Protein AF-A0AAV8XCU7-F1 (afdb_monomer_lite)

Structure (mmCIF, N/CA/C/O backbone):
data_AF-A0AAV8XCU7-F1
#
_entry.id   AF-A0AAV8XCU7-F1
#
loop_
_atom_site.group_PDB
_atom_site.id
_atom_site.type_symbol
_atom_site.label_atom_id
_atom_site.label_alt_id
_atom_site.label_comp_id
_atom_site.label_asym_id
_atom_site.label_entity_id
_atom_site.label_seq_id
_atom_site.pdbx_PDB_ins_code
_atom_site.Cartn_x
_atom_site.Cartn_y
_atom_site.Cartn_z
_atom_site.occupancy
_atom_site.B_iso_or_equiv
_atom_site.auth_seq_id
_atom_site.auth_comp_id
_atom_site.auth_asym_id
_atom_site.auth_atom_id
_atom_si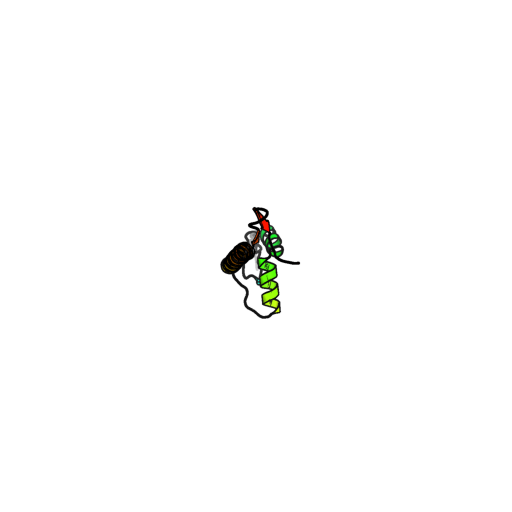te.pdbx_PDB_model_num
ATOM 1 N N . MET A 1 1 ? 38.390 -17.031 -65.361 1.00 46.47 1 MET A N 1
ATOM 2 C CA . MET A 1 1 ? 38.079 -15.589 -65.354 1.00 46.47 1 MET A CA 1
ATOM 3 C C . MET A 1 1 ? 36.687 -15.456 -64.790 1.00 46.47 1 MET A C 1
ATOM 5 O O . MET A 1 1 ? 35.771 -16.111 -65.266 1.00 46.47 1 MET A O 1
ATOM 9 N N . GLU A 1 2 ? 36.632 -14.780 -63.660 1.00 41.19 2 GLU A N 1
ATOM 10 C CA . GLU A 1 2 ? 35.602 -14.850 -62.637 1.00 41.19 2 GLU A CA 1
ATOM 11 C C . GLU A 1 2 ? 34.342 -14.021 -62.953 1.00 41.19 2 GLU A C 1
ATOM 13 O O . GLU A 1 2 ? 34.407 -13.006 -63.639 1.00 41.19 2 GLU A O 1
ATOM 18 N N . ASN A 1 3 ? 33.237 -14.440 -62.324 1.00 39.31 3 ASN A N 1
ATOM 19 C CA . ASN A 1 3 ? 32.125 -13.624 -61.817 1.00 39.31 3 ASN A CA 1
ATOM 20 C C . ASN A 1 3 ? 31.086 -13.048 -62.797 1.00 39.31 3 ASN A C 1
ATOM 22 O O . ASN A 1 3 ? 31.237 -11.961 -63.344 1.00 39.31 3 ASN A O 1
ATOM 26 N N . THR A 1 4 ? 29.907 -13.681 -62.830 1.00 49.09 4 THR A N 1
ATOM 27 C CA . THR A 1 4 ? 28.624 -12.988 -63.053 1.00 49.09 4 THR A CA 1
ATOM 28 C C . THR A 1 4 ? 27.799 -13.065 -61.769 1.00 49.09 4 THR A C 1
ATOM 30 O O . THR A 1 4 ? 27.187 -14.075 -61.432 1.00 49.09 4 THR A O 1
ATOM 33 N N . HIS A 1 5 ? 27.871 -11.978 -61.006 1.00 52.56 5 HIS A N 1
ATOM 34 C CA . HIS A 1 5 ? 27.217 -11.775 -59.722 1.00 52.56 5 HIS A CA 1
ATOM 35 C C . HIS A 1 5 ? 25.730 -11.471 -59.966 1.00 52.56 5 HIS A C 1
ATOM 37 O O . HIS A 1 5 ? 25.366 -10.350 -60.314 1.00 52.56 5 HIS A O 1
ATOM 43 N N . TYR A 1 6 ? 24.854 -12.463 -59.790 1.00 46.34 6 TYR A N 1
ATOM 44 C CA . TYR A 1 6 ? 23.410 -12.227 -59.705 1.00 46.34 6 TYR A CA 1
ATOM 45 C C . TYR A 1 6 ? 23.119 -11.455 -58.410 1.00 46.34 6 TYR A C 1
ATOM 47 O O . TYR A 1 6 ? 23.142 -12.010 -57.313 1.00 46.34 6 TYR A O 1
ATOM 55 N N . GLY A 1 7 ? 22.928 -10.141 -58.526 1.00 51.19 7 GLY A N 1
ATOM 56 C CA . GLY A 1 7 ? 22.542 -9.271 -57.420 1.00 51.19 7 GLY A CA 1
ATOM 57 C C . GLY A 1 7 ? 21.059 -9.435 -57.099 1.00 51.19 7 GLY A C 1
ATOM 58 O O . GLY A 1 7 ? 20.208 -8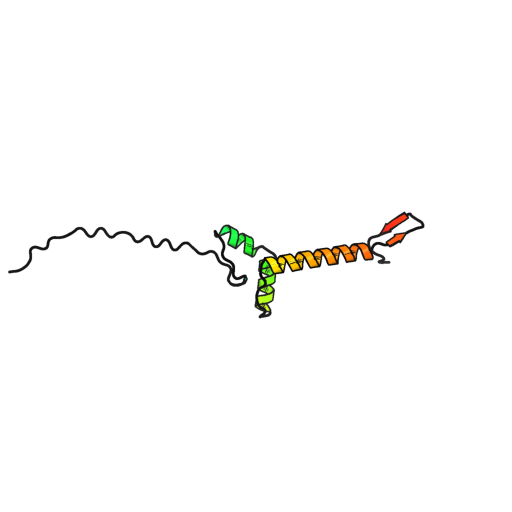.903 -57.806 1.00 51.19 7 GLY A O 1
ATOM 59 N N . ALA A 1 8 ? 20.746 -10.160 -56.026 1.00 54.72 8 ALA A N 1
ATOM 60 C CA . ALA A 1 8 ? 19.421 -10.138 -55.420 1.00 54.72 8 ALA A CA 1
ATOM 61 C C . ALA A 1 8 ? 19.236 -8.824 -54.629 1.00 54.72 8 ALA A C 1
ATOM 63 O O . ALA A 1 8 ? 20.138 -8.439 -53.876 1.00 54.72 8 ALA A O 1
ATOM 64 N N . PRO A 1 9 ? 18.091 -8.128 -54.747 1.00 57.31 9 PRO A N 1
ATOM 65 C CA . PRO A 1 9 ? 17.810 -6.962 -53.927 1.00 57.31 9 PRO A CA 1
ATOM 66 C C . PRO A 1 9 ? 17.540 -7.425 -52.492 1.00 57.31 9 PRO A C 1
ATOM 68 O O . PRO A 1 9 ? 16.498 -8.005 -52.191 1.00 57.31 9 PRO A O 1
ATOM 71 N N . VAL A 1 10 ? 18.487 -7.165 -51.591 1.00 55.72 10 VAL A N 1
ATOM 72 C CA . VAL A 1 10 ? 18.284 -7.297 -50.144 1.00 55.72 10 VAL A CA 1
ATOM 73 C C . VAL A 1 10 ? 17.311 -6.214 -49.684 1.00 55.72 10 VAL A C 1
ATOM 75 O O . VAL A 1 10 ? 17.704 -5.136 -49.237 1.00 55.72 10 VAL A O 1
ATOM 78 N N . TYR A 1 11 ? 16.014 -6.498 -49.789 1.00 55.59 11 TYR A N 1
ATOM 79 C CA . TYR A 1 11 ? 15.009 -5.787 -49.015 1.00 55.59 11 TYR A CA 1
ATOM 80 C C . TYR A 1 11 ? 15.289 -6.099 -47.538 1.00 55.59 11 TYR A C 1
ATOM 82 O O . TYR A 1 11 ? 15.025 -7.186 -47.029 1.00 55.59 11 TYR A O 1
ATOM 90 N N . LYS A 1 12 ? 15.925 -5.157 -46.839 1.00 63.22 12 LYS A N 1
ATOM 91 C CA . LYS A 1 12 ? 16.089 -5.232 -45.387 1.00 63.22 12 LYS A CA 1
ATOM 92 C C . LYS A 1 12 ? 14.690 -5.182 -44.777 1.00 63.22 12 LYS A C 1
ATOM 94 O O . LYS A 1 12 ? 14.079 -4.119 -44.718 1.00 63.22 12 LYS A O 1
ATOM 99 N N . MET A 1 13 ? 14.166 -6.333 -44.367 1.00 56.38 13 MET A N 1
ATOM 100 C CA . MET A 1 13 ? 12.943 -6.392 -43.575 1.00 56.38 13 MET A CA 1
ATOM 101 C C . MET A 1 13 ? 13.231 -5.677 -42.258 1.00 56.38 13 MET A C 1
ATOM 103 O O . MET A 1 13 ? 14.086 -6.109 -41.486 1.00 56.38 13 MET A O 1
ATOM 107 N N . ALA A 1 14 ? 12.568 -4.547 -42.033 1.00 56.78 14 ALA A N 1
ATOM 108 C CA . ALA A 1 14 ? 12.623 -3.856 -40.762 1.00 56.78 14 ALA A CA 1
ATOM 109 C C . ALA A 1 14 ? 12.054 -4.790 -39.687 1.00 56.78 14 ALA A C 1
ATOM 111 O O . ALA A 1 14 ? 10.842 -4.980 -39.590 1.00 56.78 14 ALA A O 1
ATOM 112 N N . THR A 1 15 ? 12.921 -5.386 -38.872 1.00 60.66 15 THR A N 1
ATOM 113 C CA . THR A 1 15 ? 12.519 -5.941 -37.583 1.00 60.66 15 THR A CA 1
ATOM 114 C C . THR A 1 15 ? 12.130 -4.766 -36.698 1.00 60.66 15 THR A C 1
ATOM 116 O O . THR A 1 15 ? 12.973 -4.187 -36.011 1.00 60.66 15 THR A O 1
ATOM 119 N N . VAL A 1 16 ? 10.855 -4.376 -36.743 1.00 60.25 16 VAL A N 1
ATOM 120 C CA . VAL A 1 16 ? 10.267 -3.519 -35.716 1.00 60.25 16 VAL A CA 1
ATOM 121 C C . VAL A 1 16 ? 10.238 -4.369 -34.453 1.00 60.25 16 VAL A C 1
ATOM 123 O O . VAL A 1 16 ? 9.328 -5.164 -34.232 1.00 60.25 16 VAL A O 1
ATOM 126 N N . ASN A 1 17 ? 11.304 -4.281 -33.661 1.00 64.56 17 ASN A N 1
ATOM 127 C CA . ASN A 1 17 ? 11.343 -4.855 -32.330 1.00 64.56 17 ASN A CA 1
ATOM 128 C C . ASN A 1 17 ? 10.447 -3.984 -31.448 1.00 64.56 17 ASN A C 1
ATOM 130 O O . ASN A 1 17 ? 10.915 -3.081 -30.756 1.00 64.56 17 ASN A O 1
ATOM 134 N N . THR A 1 18 ? 9.136 -4.198 -31.552 1.00 63.66 18 THR A N 1
ATOM 135 C CA . THR A 1 18 ? 8.142 -3.585 -30.679 1.00 63.66 18 THR A CA 1
ATOM 136 C C . THR A 1 18 ? 8.297 -4.233 -29.307 1.00 63.66 18 THR A C 1
ATOM 138 O O . THR A 1 18 ? 7.531 -5.117 -28.923 1.00 63.66 18 THR A O 1
ATOM 141 N N . MET A 1 19 ? 9.335 -3.832 -28.572 1.00 61.72 19 MET A N 1
ATOM 142 C CA . MET A 1 19 ? 9.425 -4.084 -27.143 1.00 61.72 19 MET A CA 1
ATOM 143 C C . MET A 1 19 ? 8.234 -3.363 -26.525 1.00 61.72 19 MET A C 1
ATOM 145 O O . MET A 1 19 ? 8.214 -2.144 -26.405 1.00 61.72 19 MET A O 1
ATOM 149 N N . LYS A 1 20 ? 7.177 -4.124 -26.251 1.00 66.56 20 LYS A N 1
ATOM 150 C CA . LYS A 1 20 ? 5.984 -3.640 -25.569 1.00 66.56 20 LYS A CA 1
ATOM 151 C C . LYS A 1 20 ? 6.461 -3.155 -24.203 1.00 66.56 20 LYS A C 1
ATOM 153 O O . LYS A 1 20 ? 6.873 -3.982 -23.393 1.00 66.56 20 LYS A O 1
ATOM 158 N N . ASP A 1 21 ? 6.488 -1.843 -23.988 1.00 76.62 21 ASP A N 1
ATOM 159 C CA . ASP A 1 21 ? 6.949 -1.262 -22.729 1.00 76.62 21 ASP A CA 1
ATOM 160 C C . ASP A 1 21 ? 6.165 -1.888 -21.566 1.00 76.62 21 ASP A C 1
ATOM 162 O O . ASP A 1 21 ? 4.960 -1.685 -21.411 1.00 76.62 21 ASP A O 1
ATOM 166 N N . CYS A 1 22 ? 6.835 -2.720 -20.768 1.00 85.81 22 CYS A N 1
ATOM 167 C CA . CYS A 1 22 ? 6.236 -3.343 -19.596 1.00 85.81 22 CYS A CA 1
ATOM 168 C C . CYS A 1 22 ? 6.218 -2.324 -18.456 1.00 85.81 22 CYS A C 1
ATOM 170 O O . CYS A 1 22 ? 7.226 -2.088 -17.787 1.00 85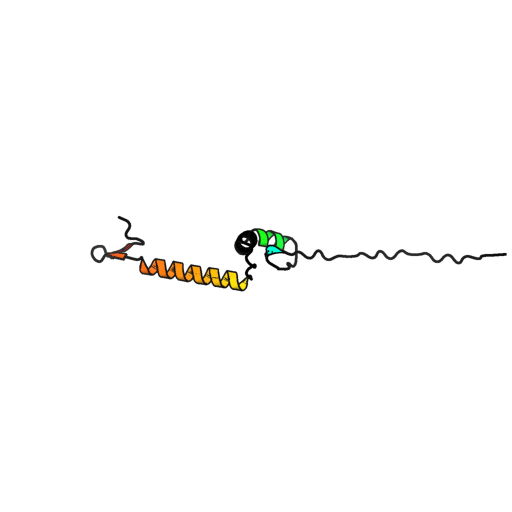.81 22 CYS A O 1
ATOM 172 N N . PHE A 1 23 ? 5.057 -1.729 -18.202 1.00 94.81 23 PHE A N 1
ATOM 173 C CA . PHE A 1 23 ? 4.882 -0.760 -17.126 1.00 94.81 23 PHE A CA 1
ATOM 174 C C . PHE A 1 23 ? 4.820 -1.479 -15.782 1.00 94.81 23 PHE A C 1
ATOM 176 O O . PHE A 1 23 ? 3.848 -2.161 -15.483 1.00 94.81 23 PHE A O 1
ATOM 183 N N . THR A 1 24 ? 5.851 -1.349 -14.951 1.00 96.62 24 THR A N 1
ATOM 184 C CA . THR A 1 24 ? 5.951 -2.094 -13.685 1.00 96.62 24 THR A CA 1
ATOM 185 C C . THR A 1 24 ? 6.276 -1.188 -12.507 1.00 96.62 24 THR A C 1
ATOM 187 O O . THR A 1 24 ? 6.862 -0.117 -12.657 1.00 96.62 24 THR A O 1
ATOM 190 N N . CYS A 1 25 ? 5.909 -1.609 -11.299 1.00 97.69 25 CYS A N 1
ATOM 191 C CA . CYS A 1 25 ? 6.434 -1.020 -10.072 1.00 97.69 25 CYS A CA 1
ATOM 192 C C . CYS A 1 25 ? 7.259 -2.063 -9.322 1.00 97.69 25 CYS A C 1
ATOM 194 O O . CYS A 1 25 ? 6.704 -3.011 -8.769 1.00 97.69 25 CYS A O 1
ATOM 196 N N . ILE A 1 26 ? 8.576 -1.864 -9.248 1.00 96.25 26 ILE A N 1
ATOM 197 C CA . ILE A 1 26 ? 9.496 -2.793 -8.569 1.00 96.25 26 ILE A CA 1
ATOM 198 C C . ILE A 1 26 ? 9.203 -2.852 -7.065 1.00 96.25 26 ILE A C 1
ATOM 200 O O . ILE A 1 26 ? 9.173 -3.930 -6.476 1.00 96.25 26 ILE A O 1
ATOM 204 N N . THR A 1 27 ? 8.929 -1.700 -6.445 1.00 97.38 27 THR A N 1
ATOM 205 C CA . THR A 1 27 ? 8.615 -1.602 -5.010 1.00 97.38 27 THR A CA 1
ATOM 206 C C . THR A 1 27 ? 7.372 -2.408 -4.640 1.00 97.38 27 THR A C 1
ATOM 208 O O . THR A 1 27 ? 7.323 -2.989 -3.562 1.00 97.38 27 THR A O 1
ATOM 211 N N . CYS A 1 28 ? 6.376 -2.467 -5.526 1.00 97.94 28 CYS A N 1
ATOM 212 C CA . CYS A 1 28 ? 5.105 -3.141 -5.263 1.00 97.94 28 CYS A CA 1
ATOM 213 C C . CYS A 1 28 ? 4.957 -4.489 -5.984 1.00 97.94 28 CYS A C 1
ATOM 215 O O . CYS A 1 28 ? 3.973 -5.181 -5.749 1.00 97.94 28 CYS A O 1
ATOM 217 N N . ARG A 1 29 ? 5.933 -4.871 -6.820 1.00 96.69 29 ARG A N 1
ATOM 218 C CA . ARG A 1 29 ? 5.975 -6.114 -7.610 1.00 96.69 29 ARG A CA 1
ATOM 219 C C . ARG A 1 29 ? 4.720 -6.344 -8.460 1.00 96.69 29 ARG A C 1
ATOM 221 O O . ARG A 1 29 ? 4.175 -7.441 -8.487 1.00 96.69 29 ARG A O 1
ATOM 228 N N . VAL A 1 30 ? 4.276 -5.302 -9.161 1.00 96.69 30 VAL A N 1
ATOM 229 C CA . VAL A 1 30 ? 3.098 -5.357 -10.044 1.00 96.69 30 VAL A CA 1
ATOM 230 C C . VAL A 1 30 ? 3.391 -4.852 -11.447 1.00 96.69 30 VAL A C 1
ATOM 232 O O . VAL A 1 30 ? 4.246 -3.985 -11.641 1.00 96.69 30 VAL A O 1
ATOM 235 N N . LEU A 1 31 ? 2.648 -5.409 -12.402 1.00 96.00 31 LEU A N 1
ATOM 236 C CA . LEU A 1 31 ? 2.633 -5.059 -13.818 1.00 96.00 31 LEU A CA 1
ATOM 237 C C . LEU A 1 31 ? 1.330 -4.318 -14.144 1.00 96.00 31 LEU A C 1
ATOM 239 O O . LEU A 1 31 ? 0.262 -4.673 -13.649 1.00 96.00 31 LEU A O 1
ATOM 243 N N . PHE A 1 32 ? 1.425 -3.314 -15.004 1.00 95.62 32 PHE A N 1
ATOM 244 C CA . PHE A 1 32 ? 0.320 -2.505 -15.492 1.00 95.62 32 PHE A CA 1
ATOM 245 C C . PHE A 1 32 ? 0.171 -2.666 -17.002 1.00 95.62 32 PHE A C 1
ATOM 247 O O . PHE A 1 32 ? 1.131 -2.951 -17.716 1.00 95.62 32 PHE A O 1
ATOM 254 N N . LYS A 1 33 ? -1.055 -2.445 -17.484 1.00 91.81 33 LYS A N 1
ATOM 255 C CA . LYS A 1 33 ? -1.377 -2.504 -18.915 1.00 91.81 33 LYS A CA 1
ATOM 256 C C . LYS A 1 33 ? -0.812 -1.325 -19.715 1.00 91.81 33 LYS A C 1
ATOM 258 O O . LYS A 1 33 ? -0.551 -1.480 -20.901 1.00 91.81 33 LYS A O 1
ATOM 263 N N . ASP A 1 34 ? -0.646 -0.168 -19.076 1.00 93.44 34 ASP A N 1
ATOM 264 C CA . ASP A 1 34 ? -0.171 1.065 -19.698 1.00 93.44 34 ASP A CA 1
ATOM 265 C C . ASP A 1 34 ? 0.507 1.994 -18.664 1.00 93.44 34 ASP A C 1
ATOM 267 O O . ASP A 1 34 ? 0.469 1.763 -17.446 1.00 93.44 34 ASP A O 1
ATOM 271 N N . ALA A 1 35 ? 1.126 3.066 -19.163 1.00 94.62 35 ALA A N 1
ATOM 272 C CA . ALA A 1 35 ? 1.827 4.063 -18.358 1.00 94.62 35 ALA A CA 1
ATOM 273 C C . ALA A 1 35 ? 0.902 4.884 -17.441 1.00 94.62 35 ALA A C 1
ATOM 275 O O . ALA A 1 35 ? 1.344 5.406 -16.416 1.00 94.62 35 ALA A O 1
ATOM 276 N N . GLU A 1 36 ? -0.368 5.057 -17.808 1.00 95.88 36 GLU A N 1
ATOM 277 C CA . GLU A 1 36 ? -1.330 5.827 -17.022 1.00 95.88 36 GLU A CA 1
ATOM 278 C C . GLU A 1 36 ? -1.652 5.113 -15.712 1.00 95.88 36 GLU A C 1
ATOM 280 O O . GLU A 1 36 ? -1.581 5.728 -14.646 1.00 95.88 36 GLU A O 1
ATOM 285 N N . PHE A 1 37 ? -1.887 3.801 -15.769 1.00 95.94 37 PHE A N 1
ATOM 286 C CA . PHE A 1 37 ? -2.120 2.986 -14.575 1.00 95.94 37 PHE A CA 1
ATOM 287 C C . PHE A 1 37 ? -0.903 2.976 -13.643 1.00 95.94 37 PHE A C 1
ATOM 289 O O . PHE A 1 37 ? -1.066 3.065 -12.425 1.00 95.94 37 PHE A O 1
ATOM 296 N N . GLN A 1 38 ? 0.316 2.962 -14.190 1.00 97.19 38 GLN A N 1
ATOM 297 C CA . GLN A 1 38 ? 1.542 3.085 -13.394 1.00 97.19 38 GLN A CA 1
ATOM 298 C C . GLN A 1 38 ? 1.631 4.451 -12.686 1.00 97.19 38 GLN A C 1
ATOM 300 O O . GLN A 1 38 ? 1.936 4.518 -11.492 1.00 97.19 38 GLN A O 1
ATOM 305 N N . ARG A 1 39 ? 1.320 5.552 -13.388 1.00 97.19 39 ARG A N 1
ATOM 306 C CA . ARG A 1 39 ? 1.285 6.903 -12.795 1.00 97.19 39 ARG A CA 1
ATOM 307 C C . ARG A 1 39 ? 0.210 7.029 -11.720 1.00 97.19 39 ARG A C 1
ATOM 309 O O . ARG A 1 39 ? 0.460 7.648 -10.685 1.00 97.19 39 ARG A O 1
ATOM 316 N N . LEU A 1 40 ? -0.970 6.453 -11.948 1.00 97.62 40 LEU A N 1
ATOM 317 C CA . LEU A 1 40 ? -2.047 6.434 -10.963 1.00 97.62 40 LEU A CA 1
ATOM 318 C C . LEU A 1 40 ? -1.629 5.639 -9.723 1.00 97.62 40 LEU A C 1
ATOM 320 O O . LEU A 1 40 ? -1.798 6.125 -8.606 1.00 97.62 40 LEU A O 1
ATOM 324 N N . HIS A 1 41 ? -1.006 4.472 -9.912 1.00 97.75 41 HIS A N 1
ATOM 325 C CA . HIS A 1 41 ? -0.495 3.645 -8.824 1.00 97.75 41 HIS A CA 1
ATOM 326 C C . HIS A 1 41 ? 0.458 4.415 -7.899 1.00 97.75 41 HIS A C 1
ATOM 328 O O . HIS A 1 41 ? 0.285 4.351 -6.681 1.00 97.75 41 HIS A O 1
ATOM 334 N N . TYR A 1 42 ? 1.398 5.201 -8.437 1.00 98.06 42 TYR A N 1
ATOM 335 C CA . TYR A 1 42 ? 2.326 5.999 -7.621 1.00 98.06 42 TYR A CA 1
ATOM 336 C C . TYR A 1 42 ? 1.637 7.014 -6.694 1.00 98.06 42 TYR A C 1
ATOM 338 O O . TYR A 1 42 ? 2.212 7.423 -5.686 1.00 98.06 42 TYR A O 1
ATOM 346 N N . LYS A 1 43 ? 0.390 7.396 -6.995 1.00 98.06 43 LYS A N 1
ATOM 347 C CA . LYS A 1 43 ? -0.420 8.305 -6.174 1.00 98.06 43 LYS A CA 1
ATOM 348 C C . LYS A 1 43 ? -1.278 7.588 -5.131 1.00 98.06 43 LYS A C 1
ATOM 350 O O . LYS A 1 43 ? -1.954 8.268 -4.360 1.00 98.06 43 LYS A O 1
ATOM 355 N N . THR A 1 44 ? -1.281 6.257 -5.101 1.00 98.38 44 THR A N 1
ATOM 356 C CA . THR A 1 44 ? -2.088 5.470 -4.160 1.00 98.38 44 THR A CA 1
ATOM 357 C C . THR A 1 44 ? -1.409 5.323 -2.805 1.00 98.38 44 THR A C 1
ATOM 359 O O . THR A 1 44 ? -0.180 5.328 -2.688 1.00 98.38 44 THR A O 1
ATOM 362 N N . ASP A 1 45 ? -2.213 5.108 -1.768 1.00 98.25 45 ASP A N 1
ATOM 363 C CA . ASP A 1 45 ? -1.693 4.846 -0.425 1.00 98.25 45 ASP A CA 1
ATOM 364 C C . ASP A 1 45 ? -1.018 3.484 -0.317 1.00 98.25 45 ASP A C 1
ATOM 366 O O . ASP A 1 45 ? -0.058 3.335 0.435 1.00 98.25 45 ASP A O 1
ATOM 370 N N . TRP A 1 46 ? -1.439 2.517 -1.133 1.00 98.56 46 TRP A N 1
ATOM 371 C CA . TRP A 1 46 ? -0.777 1.222 -1.224 1.00 98.56 46 TRP A CA 1
ATOM 372 C C . TRP A 1 46 ? 0.686 1.356 -1.678 1.00 98.56 46 TRP A C 1
ATOM 374 O O . TRP A 1 46 ? 1.580 0.766 -1.065 1.00 98.56 46 TRP A O 1
ATOM 384 N N . HIS A 1 47 ? 0.959 2.194 -2.687 1.00 98.56 47 HIS A N 1
ATOM 385 C CA . HIS A 1 47 ? 2.330 2.478 -3.116 1.00 98.56 47 HIS A CA 1
ATOM 386 C C . HIS A 1 47 ? 3.147 3.139 -2.000 1.00 98.56 47 HIS A C 1
ATOM 388 O O . HIS A 1 47 ? 4.231 2.666 -1.657 1.00 98.56 47 HIS A O 1
ATOM 394 N N . ARG A 1 48 ? 2.610 4.203 -1.386 1.00 98.62 48 ARG A N 1
ATOM 395 C CA . ARG A 1 48 ? 3.271 4.913 -0.275 1.00 98.62 48 ARG A CA 1
ATOM 396 C C . ARG A 1 48 ? 3.565 3.981 0.900 1.00 98.62 48 ARG A C 1
ATOM 398 O O . ARG A 1 48 ? 4.628 4.071 1.509 1.00 98.62 48 ARG A O 1
ATOM 405 N N . TYR A 1 49 ? 2.639 3.078 1.210 1.00 98.50 49 TYR A N 1
ATOM 406 C CA . TYR A 1 49 ? 2.790 2.086 2.265 1.00 98.50 49 TYR A CA 1
ATOM 407 C C . TYR A 1 49 ? 3.939 1.117 1.969 1.00 98.50 49 TYR A C 1
ATOM 409 O O . TYR A 1 49 ? 4.830 0.939 2.800 1.00 98.50 49 TYR A O 1
ATOM 417 N N . ASN A 1 50 ? 3.976 0.546 0.765 1.00 98.62 50 ASN A N 1
ATOM 418 C CA . ASN A 1 50 ? 5.065 -0.336 0.351 1.00 98.62 50 ASN A CA 1
ATOM 419 C C . ASN A 1 50 ? 6.412 0.389 0.246 1.00 98.62 50 ASN A C 1
ATOM 421 O O . ASN A 1 50 ? 7.442 -0.203 0.563 1.00 98.62 50 ASN A O 1
ATOM 425 N N . LEU A 1 51 ? 6.420 1.673 -0.120 1.00 98.56 51 LEU A N 1
A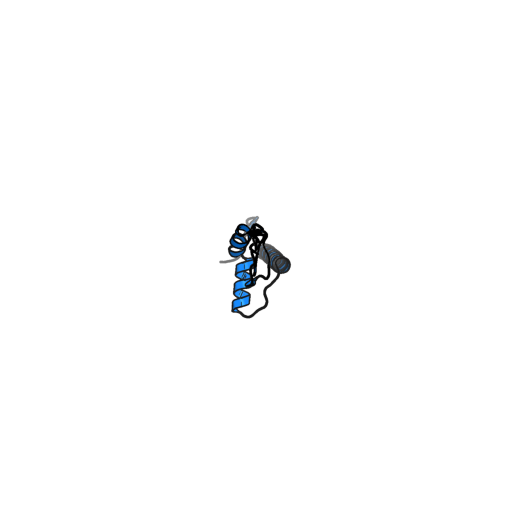TOM 426 C CA . LEU A 1 51 ? 7.630 2.491 -0.112 1.00 98.56 51 LEU A CA 1
ATOM 427 C C . LEU A 1 51 ? 8.190 2.657 1.308 1.00 98.56 51 LEU A C 1
ATOM 429 O O . LEU A 1 51 ? 9.380 2.441 1.517 1.00 98.56 51 LEU A O 1
ATOM 433 N N . LYS A 1 52 ? 7.338 2.951 2.299 1.00 98.56 52 LYS A N 1
ATOM 434 C CA . LYS A 1 52 ? 7.745 3.007 3.716 1.00 98.56 52 LYS A CA 1
ATOM 435 C C . LYS A 1 52 ? 8.294 1.667 4.207 1.00 98.56 52 LYS A C 1
ATOM 437 O O . LYS A 1 52 ? 9.310 1.639 4.891 1.00 98.56 52 LYS A O 1
ATOM 442 N N . ARG A 1 53 ? 7.661 0.553 3.822 1.00 98.44 53 ARG A N 1
ATOM 443 C CA . ARG A 1 53 ? 8.154 -0.797 4.145 1.00 98.44 53 ARG A CA 1
ATOM 444 C C . ARG A 1 53 ? 9.525 -1.062 3.539 1.00 98.44 53 ARG A C 1
ATOM 446 O O . ARG A 1 53 ? 10.390 -1.545 4.251 1.00 98.44 53 ARG A O 1
ATOM 453 N N . LYS A 1 54 ? 9.741 -0.680 2.277 1.00 98.31 54 LYS A N 1
ATOM 454 C CA . LYS A 1 54 ? 11.043 -0.799 1.611 1.00 98.31 54 LYS A CA 1
ATOM 455 C C . LYS A 1 54 ? 12.138 -0.013 2.338 1.00 98.31 54 LYS A C 1
ATOM 457 O O . LYS A 1 54 ? 13.230 -0.539 2.492 1.00 98.31 54 LYS A O 1
ATOM 462 N N . VAL A 1 55 ? 11.848 1.211 2.790 1.00 98.31 55 VAL A N 1
ATOM 463 C CA . VAL A 1 55 ? 12.793 2.021 3.589 1.00 98.31 55 VAL A CA 1
ATOM 464 C C . VAL A 1 55 ? 13.120 1.345 4.923 1.00 98.31 55 VAL A C 1
ATOM 466 O O . VAL A 1 55 ? 14.254 1.411 5.372 1.00 98.31 55 VAL A O 1
ATOM 469 N N . ALA A 1 56 ? 12.151 0.657 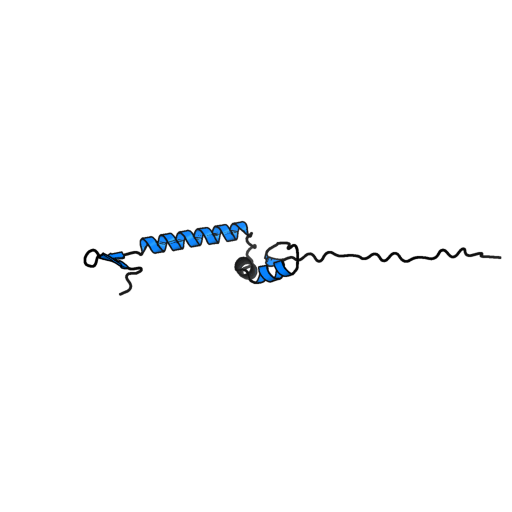5.524 1.00 98.31 56 ALA A N 1
ATOM 470 C CA . ALA A 1 56 ? 12.347 -0.150 6.727 1.00 98.31 56 ALA A CA 1
ATOM 471 C C . ALA A 1 56 ? 12.889 -1.568 6.443 1.00 98.31 56 ALA A C 1
ATOM 473 O O . ALA A 1 56 ? 12.808 -2.424 7.316 1.00 98.31 56 ALA A O 1
ATOM 474 N N . GLU A 1 57 ? 13.362 -1.844 5.221 1.00 97.81 57 GLU A N 1
ATOM 475 C CA . GLU A 1 57 ? 13.877 -3.156 4.788 1.00 97.81 57 GLU A CA 1
ATOM 476 C C . GLU A 1 57 ? 12.875 -4.319 4.934 1.00 97.81 57 GLU A C 1
ATOM 478 O O . GLU A 1 57 ? 13.229 -5.496 4.959 1.00 97.81 57 GLU A O 1
ATOM 483 N N . LEU A 1 58 ? 11.580 -4.003 4.974 1.00 97.81 58 LEU A N 1
ATOM 484 C CA . LEU A 1 58 ? 10.501 -4.976 5.070 1.00 97.81 58 LEU A CA 1
ATOM 485 C C . LEU A 1 58 ? 9.983 -5.377 3.680 1.00 97.81 58 LEU A C 1
ATOM 487 O O . LEU A 1 58 ? 9.902 -4.544 2.770 1.00 97.81 58 LEU A O 1
ATOM 491 N N . PRO A 1 59 ? 9.521 -6.632 3.509 1.00 97.19 59 PRO A N 1
ATOM 492 C CA . PRO A 1 59 ? 8.946 -7.081 2.248 1.00 97.19 59 PRO A CA 1
ATOM 493 C C . PRO A 1 59 ? 7.666 -6.299 1.912 1.00 97.19 59 PRO A C 1
ATOM 495 O O . PRO A 1 59 ? 6.907 -5.945 2.831 1.00 97.19 59 PRO A O 1
ATOM 498 N N . PRO A 1 60 ? 7.386 -6.050 0.617 1.00 97.75 60 PRO A N 1
ATOM 499 C CA . PRO A 1 60 ? 6.166 -5.377 0.204 1.00 97.75 60 PRO A CA 1
ATOM 500 C C . PRO A 1 60 ? 4.944 -6.249 0.477 1.00 97.75 60 PRO A C 1
ATOM 502 O O . PRO A 1 60 ? 5.012 -7.476 0.530 1.00 97.75 60 PRO A O 1
ATOM 505 N N . VAL A 1 61 ? 3.813 -5.585 0.643 1.00 98.19 61 VAL A N 1
ATOM 506 C CA . VAL A 1 61 ? 2.509 -6.185 0.890 1.00 98.19 61 VAL A CA 1
ATOM 507 C C . VAL A 1 61 ? 1.692 -6.152 -0.397 1.00 98.19 61 VAL A C 1
ATOM 509 O O . VAL A 1 61 ? 1.715 -5.152 -1.121 1.00 98.19 61 VAL A O 1
ATOM 512 N N . THR A 1 62 ? 0.974 -7.238 -0.686 1.00 98.00 62 THR A N 1
ATOM 513 C CA . THR A 1 62 ? 0.115 -7.338 -1.874 1.00 98.00 62 THR A CA 1
ATOM 514 C C . THR A 1 62 ? -1.085 -6.394 -1.780 1.00 98.00 62 THR A C 1
ATOM 516 O O . THR A 1 62 ? -1.364 -5.822 -0.720 1.00 98.00 62 THR A O 1
ATOM 519 N N . SER A 1 63 ? -1.790 -6.195 -2.893 1.00 96.56 63 SER A N 1
ATOM 520 C CA . SER A 1 63 ? -2.933 -5.279 -2.933 1.00 96.56 63 SER A CA 1
ATOM 521 C C . SER A 1 63 ? -4.079 -5.763 -2.032 1.00 96.56 63 SER A C 1
ATOM 523 O O . SER A 1 63 ? -4.672 -4.984 -1.285 1.00 96.56 63 SER A O 1
ATOM 525 N N . GLU A 1 64 ? -4.300 -7.075 -2.017 1.00 97.56 64 GLU A N 1
ATOM 526 C CA . GLU A 1 64 ? -5.367 -7.759 -1.291 1.00 97.56 64 GLU A CA 1
ATOM 527 C C . GLU A 1 64 ? -5.122 -7.668 0.214 1.00 97.56 64 GLU A C 1
ATOM 529 O O . GLU A 1 64 ? -6.018 -7.334 0.989 1.00 97.56 64 GLU A O 1
ATOM 53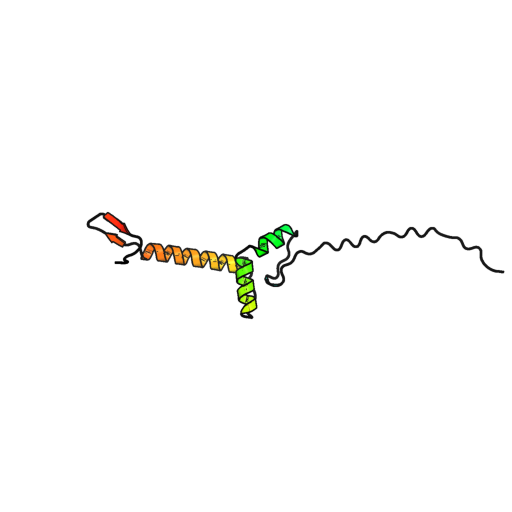4 N N . GLU A 1 65 ? -3.878 -7.900 0.635 1.00 98.00 65 GLU A N 1
ATOM 535 C CA . GLU A 1 65 ? -3.493 -7.803 2.038 1.00 98.00 65 GLU A CA 1
ATOM 536 C C . GLU A 1 65 ? -3.559 -6.359 2.544 1.00 98.00 65 GLU A C 1
ATOM 538 O O . GLU A 1 65 ? -4.012 -6.106 3.662 1.00 98.00 65 GLU A O 1
ATOM 543 N N . PHE A 1 66 ? -3.153 -5.390 1.720 1.00 98.06 66 PHE A N 1
ATOM 544 C CA . PHE A 1 66 ? -3.313 -3.982 2.063 1.00 98.06 66 PHE A CA 1
ATOM 545 C C . PHE A 1 66 ? -4.791 -3.617 2.228 1.00 98.06 66 PHE A C 1
ATOM 547 O O . PHE A 1 66 ? -5.161 -3.009 3.232 1.00 98.06 66 PHE A O 1
ATOM 554 N N . GLN A 1 67 ? -5.649 -4.044 1.300 1.00 97.56 67 GLN A N 1
ATOM 555 C CA . GLN A 1 67 ? -7.087 -3.815 1.393 1.00 97.56 67 GLN A CA 1
ATOM 556 C C . GLN A 1 67 ? -7.684 -4.451 2.654 1.00 97.56 67 GLN A C 1
ATOM 558 O O . GLN A 1 67 ? -8.460 -3.797 3.352 1.00 97.56 67 GLN A O 1
ATOM 563 N N . ARG A 1 68 ? -7.285 -5.681 2.998 1.00 97.75 68 ARG A N 1
ATOM 564 C CA . ARG A 1 68 ? -7.709 -6.356 4.233 1.00 97.75 68 ARG A CA 1
ATOM 565 C C . ARG A 1 68 ? -7.341 -5.548 5.478 1.00 97.75 68 ARG A C 1
ATOM 567 O O . ARG A 1 68 ? -8.179 -5.358 6.354 1.00 97.75 68 ARG A O 1
ATOM 574 N N . ARG A 1 69 ? -6.119 -5.011 5.541 1.00 96.69 69 ARG A N 1
ATOM 575 C CA . ARG A 1 69 ? -5.681 -4.147 6.653 1.00 96.69 69 ARG A CA 1
ATOM 576 C C . ARG A 1 69 ? -6.489 -2.859 6.737 1.00 96.69 69 ARG A C 1
ATOM 578 O O . ARG A 1 69 ? -6.904 -2.488 7.827 1.00 96.69 69 ARG A O 1
ATOM 585 N N . VAL A 1 70 ? -6.745 -2.207 5.602 1.00 96.69 70 VAL A N 1
ATOM 586 C CA . VAL A 1 70 ? -7.568 -0.987 5.551 1.00 96.69 70 VAL A CA 1
ATOM 587 C C . VAL A 1 70 ? -8.991 -1.267 6.034 1.00 96.69 70 VAL A C 1
ATOM 589 O O . VAL A 1 70 ? -9.536 -0.484 6.805 1.00 96.69 70 VAL A O 1
ATOM 592 N N . GLN A 1 71 ? -9.591 -2.386 5.625 1.00 96.31 71 GLN A N 1
ATOM 593 C CA . GLN A 1 71 ? -10.917 -2.789 6.099 1.00 96.31 71 GLN A CA 1
ATOM 594 C C . GLN A 1 71 ? -10.925 -3.063 7.605 1.00 96.31 71 GLN A C 1
ATOM 596 O O . GLN A 1 71 ? -11.821 -2.591 8.299 1.00 96.31 71 GLN A O 1
ATOM 601 N N . ASN A 1 72 ? -9.922 -3.778 8.118 1.00 96.12 72 ASN A N 1
ATOM 602 C CA . ASN A 1 72 ? -9.808 -4.047 9.549 1.00 96.12 72 ASN A CA 1
ATOM 603 C C . ASN A 1 72 ? -9.649 -2.752 10.352 1.00 96.12 72 ASN A C 1
ATOM 605 O O . ASN A 1 72 ? -10.335 -2.584 11.353 1.00 96.12 72 ASN A O 1
ATOM 609 N N . GLN A 1 73 ? -8.813 -1.818 9.887 1.00 94.75 73 GLN A N 1
ATOM 610 C CA . GLN A 1 73 ? -8.643 -0.521 10.542 1.00 94.75 73 GLN A CA 1
ATOM 611 C C . GLN A 1 73 ? -9.957 0.263 10.588 1.00 94.75 73 GLN A C 1
ATOM 613 O O . GLN A 1 73 ? -10.310 0.786 11.634 1.00 94.75 73 GLN A O 1
ATOM 618 N N . ARG A 1 74 ? -10.714 0.294 9.483 1.00 94.44 74 ARG A N 1
ATOM 619 C CA . ARG A 1 74 ? -12.016 0.978 9.439 1.00 94.44 74 ARG A CA 1
ATOM 620 C C . ARG A 1 74 ? -13.012 0.402 10.440 1.00 94.44 74 ARG A C 1
ATOM 622 O O . ARG A 1 74 ? -13.659 1.176 11.128 1.00 94.44 74 ARG A O 1
ATOM 629 N N . LYS A 1 75 ? -13.092 -0.928 10.551 1.00 93.69 75 LYS A N 1
ATOM 630 C CA . LYS A 1 75 ? -13.953 -1.590 11.544 1.00 93.69 75 LYS A CA 1
ATOM 631 C C . LYS A 1 75 ? -13.550 -1.221 12.968 1.00 93.69 75 LYS A C 1
ATOM 633 O O . LYS A 1 75 ? -14.400 -0.832 13.753 1.00 93.69 75 LYS A O 1
ATOM 638 N N . VAL A 1 76 ? -12.250 -1.257 13.272 1.00 91.81 76 VAL A N 1
ATOM 639 C CA . VAL A 1 76 ? -11.740 -0.830 14.585 1.00 91.81 76 VAL A CA 1
ATOM 640 C C . VAL A 1 76 ? -12.102 0.632 14.860 1.00 91.81 76 VAL A C 1
ATOM 642 O O . VAL A 1 76 ? -12.564 0.954 15.950 1.00 91.81 76 VAL A O 1
ATOM 645 N N . ASP A 1 77 ? -11.944 1.522 13.879 1.00 90.31 77 ASP A N 1
ATOM 646 C CA . ASP A 1 77 ? -12.284 2.940 14.029 1.00 90.31 77 ASP A CA 1
ATOM 647 C C . ASP A 1 77 ? -13.797 3.167 14.221 1.00 90.31 77 ASP A C 1
ATOM 649 O O . ASP A 1 77 ? -14.195 4.105 14.913 1.00 90.31 77 ASP A O 1
ATOM 653 N N . GLU A 1 78 ? -14.645 2.340 13.605 1.00 89.12 78 GLU A N 1
ATOM 654 C CA . GLU A 1 78 ? -16.105 2.350 13.770 1.00 89.12 78 GLU A CA 1
ATOM 655 C C . GLU A 1 78 ? -16.516 1.851 15.161 1.00 89.12 78 GLU A C 1
ATOM 657 O O . GLU A 1 78 ? -17.244 2.555 15.865 1.00 89.12 78 GLU A O 1
ATOM 662 N N . ASP A 1 79 ? -15.976 0.713 15.601 1.00 85.31 79 ASP A N 1
ATOM 663 C CA . ASP A 1 79 ? -16.230 0.147 16.930 1.00 85.31 79 ASP A CA 1
ATOM 664 C C . ASP A 1 79 ? -15.802 1.129 18.036 1.00 85.31 79 ASP A C 1
ATOM 666 O O . ASP A 1 79 ? -16.553 1.398 18.977 1.00 85.31 79 ASP A O 1
ATOM 670 N N . LEU A 1 80 ? -14.634 1.767 17.880 1.00 82.44 80 LEU A N 1
ATOM 671 C CA . LEU A 1 80 ? -14.144 2.792 18.808 1.00 82.44 80 LEU A CA 1
ATOM 672 C C . LEU A 1 80 ? -15.024 4.049 18.846 1.00 82.44 80 LEU A C 1
ATOM 674 O O . LEU A 1 80 ? -15.053 4.733 19.870 1.00 82.44 80 LEU A O 1
ATOM 678 N N . LYS A 1 81 ? -15.716 4.405 17.757 1.00 76.00 81 LYS A N 1
ATOM 679 C CA . LYS A 1 81 ? -16.668 5.531 17.760 1.00 76.00 81 LYS A CA 1
ATOM 680 C C . LYS A 1 81 ? -17.948 5.182 18.509 1.00 76.00 81 LYS A C 1
ATOM 682 O O . LYS A 1 81 ? -18.514 6.059 19.158 1.00 76.00 81 LYS A O 1
ATOM 687 N N . GLN A 1 82 ? -18.393 3.930 18.424 1.00 69.88 82 GLN A N 1
ATOM 688 C CA . GLN A 1 82 ? -19.589 3.466 19.120 1.00 69.88 82 GLN A CA 1
ATOM 689 C C . GLN A 1 82 ? -19.369 3.411 20.638 1.00 69.88 82 GLN A C 1
ATOM 691 O O . GLN A 1 82 ? -20.191 3.938 21.390 1.00 69.88 82 GLN A O 1
ATOM 696 N N . ASP A 1 83 ? -18.229 2.870 21.072 1.00 67.44 83 ASP A N 1
ATOM 697 C CA . ASP A 1 83 ? -17.855 2.742 22.490 1.00 67.44 83 ASP A CA 1
ATOM 698 C C . ASP A 1 83 ? -17.661 4.105 23.189 1.00 67.44 83 ASP A C 1
ATOM 700 O O . ASP A 1 83 ? -17.918 4.266 24.377 1.00 67.44 83 ASP A O 1
ATOM 704 N N . LYS A 1 84 ? -17.288 5.144 22.432 1.00 70.06 84 LYS A N 1
ATOM 705 C CA . LYS A 1 84 ? -17.086 6.510 22.952 1.00 70.06 84 LYS A CA 1
ATOM 706 C C . LYS A 1 84 ? -18.343 7.384 22.938 1.00 70.06 84 LYS A C 1
ATOM 708 O O . LYS A 1 84 ? -18.263 8.565 23.287 1.00 70.06 84 LYS A O 1
ATOM 713 N N . SER A 1 85 ? -19.493 6.850 22.522 1.00 75.88 85 SER A N 1
ATOM 714 C CA . SER A 1 85 ? -20.741 7.614 22.503 1.00 75.88 85 SER A CA 1
ATOM 715 C C . SER A 1 85 ? -21.360 7.680 23.903 1.00 75.88 85 SER A C 1
ATOM 717 O O . SER A 1 85 ? -21.756 6.674 24.483 1.00 75.88 85 SER A O 1
ATOM 719 N N . VAL A 1 86 ? -21.450 8.884 24.472 1.00 80.56 86 VAL A N 1
ATOM 720 C CA . VAL A 1 86 ? -22.055 9.090 25.797 1.00 80.56 86 VAL A CA 1
ATOM 721 C C . VAL A 1 86 ? -23.440 9.692 25.637 1.00 80.56 86 VAL A C 1
ATOM 723 O O . VAL A 1 86 ? -23.599 10.780 25.080 1.00 80.56 86 VAL A O 1
ATOM 726 N N . HIS A 1 87 ? -24.450 8.993 26.149 1.00 84.25 87 HIS A N 1
ATOM 727 C CA . HIS A 1 87 ? -25.825 9.474 26.202 1.00 84.25 87 HIS A CA 1
ATOM 728 C C . HIS A 1 87 ? -26.102 10.173 27.538 1.00 84.25 87 HIS A C 1
ATOM 730 O O . HIS A 1 87 ? -25.934 9.587 28.605 1.00 84.25 87 HIS A O 1
ATOM 736 N N . CYS A 1 88 ? -26.566 11.420 27.494 1.00 84.56 88 CYS A N 1
ATOM 737 C CA . CYS A 1 88 ? -27.010 12.132 28.687 1.00 84.56 88 CYS A CA 1
ATOM 738 C C . CYS A 1 88 ? -28.509 11.905 28.911 1.00 84.56 88 CYS A C 1
ATOM 740 O O . CYS A 1 88 ? -29.329 12.396 28.139 1.00 84.56 88 CYS A O 1
ATOM 742 N N . SER A 1 89 ? -28.880 11.237 30.003 1.00 86.81 89 SER A N 1
ATOM 743 C CA . SER A 1 89 ? -30.284 10.969 30.355 1.00 86.81 89 SER A CA 1
ATOM 744 C C . SER A 1 89 ? -31.087 12.231 30.708 1.00 86.81 89 SER A C 1
ATOM 746 O O . SER A 1 89 ? -32.291 12.274 30.469 1.00 86.81 89 SER A O 1
ATOM 748 N N . ALA A 1 90 ? -30.436 13.283 31.218 1.00 87.75 90 ALA A N 1
ATOM 749 C CA . ALA A 1 90 ? -31.098 14.530 31.607 1.00 87.75 90 ALA A CA 1
ATOM 750 C C . ALA A 1 90 ? -31.519 15.395 30.403 1.00 87.75 90 ALA A C 1
ATOM 752 O O . ALA A 1 90 ? -32.603 15.973 30.406 1.00 87.75 90 ALA A O 1
ATOM 753 N N . CYS A 1 91 ? -30.683 15.479 29.359 1.00 90.81 91 CYS A N 1
ATOM 754 C CA . CYS A 1 91 ? -30.964 16.292 28.166 1.00 90.81 91 CYS A CA 1
ATOM 755 C C . CYS A 1 91 ? -31.254 15.471 26.898 1.00 90.81 91 CYS A C 1
ATOM 757 O O . CYS A 1 91 ? -31.562 16.051 25.856 1.00 90.81 91 CYS A O 1
ATOM 759 N N . ARG A 1 92 ? -31.178 14.135 26.988 1.00 85.50 92 ARG A N 1
ATOM 760 C CA . ARG A 1 92 ? -31.392 13.152 25.908 1.00 85.50 92 ARG A CA 1
ATOM 761 C C . ARG A 1 92 ? -30.497 13.346 24.678 1.00 85.50 92 ARG A C 1
ATOM 763 O O . ARG A 1 92 ? -30.872 12.960 23.575 1.00 85.50 92 ARG A O 1
ATOM 770 N N . LYS A 1 93 ? -29.316 13.940 24.852 1.00 85.38 93 LYS A N 1
ATOM 771 C CA . LYS A 1 93 ? -28.331 14.139 23.776 1.00 85.38 93 LYS A CA 1
ATOM 772 C C . LYS A 1 93 ? -27.252 13.060 23.815 1.00 85.38 93 LYS A C 1
ATOM 774 O O . LYS A 1 93 ? -26.871 12.610 24.894 1.00 85.38 93 LYS A O 1
ATOM 779 N N . THR A 1 94 ? -26.745 12.695 22.641 1.00 80.56 94 THR A N 1
ATOM 780 C CA . THR A 1 94 ? -25.598 11.793 22.473 1.00 80.56 94 THR A CA 1
ATOM 781 C C . THR A 1 94 ? -24.377 12.610 22.062 1.00 80.56 94 THR A C 1
ATOM 783 O O . THR A 1 94 ? -24.451 13.395 21.117 1.00 80.56 94 THR A O 1
ATOM 786 N N . PHE A 1 95 ? -23.265 12.442 22.776 1.00 81.31 95 PHE A N 1
ATOM 787 C CA . PHE A 1 95 ? -22.022 13.190 22.585 1.00 81.31 95 PHE A CA 1
ATOM 788 C C . PHE A 1 95 ? -20.901 12.257 22.114 1.00 81.31 95 PHE A C 1
ATOM 790 O O . PHE A 1 95 ? -20.830 11.109 22.545 1.00 81.31 95 PHE A O 1
ATOM 797 N N . GLY A 1 96 ? -20.031 12.750 21.226 1.00 74.12 96 GLY A N 1
ATOM 798 C CA . GLY A 1 96 ? -18.973 11.955 20.586 1.00 74.12 96 GLY A CA 1
ATOM 799 C C . GLY A 1 96 ? -17.653 11.837 21.359 1.00 74.12 96 GLY A C 1
ATOM 800 O O . GLY A 1 96 ? -16.727 11.232 20.827 1.00 74.12 96 GLY A O 1
ATOM 801 N N . ASN A 1 97 ? -17.536 12.446 22.548 1.00 68.62 97 ASN A N 1
ATOM 802 C CA . ASN A 1 97 ? -16.399 12.317 23.469 1.00 68.62 97 ASN A CA 1
ATOM 803 C C . ASN A 1 97 ? -16.690 13.052 24.803 1.00 68.62 97 ASN A C 1
ATOM 805 O O . ASN A 1 97 ? -17.264 14.141 24.771 1.00 68.62 97 ASN A O 1
ATOM 809 N N . GLN A 1 98 ? -16.250 12.517 25.948 1.00 62.22 98 GLN A N 1
ATOM 810 C CA . GLN A 1 98 ? -16.156 13.234 27.233 1.00 62.22 98 GLN A CA 1
ATOM 811 C C . GLN A 1 98 ? -14.776 13.905 27.348 1.00 62.22 98 GLN A C 1
ATOM 813 O O . GLN A 1 98 ? -13.938 13.473 28.130 1.00 62.22 98 GLN A O 1
ATOM 818 N N . ASN A 1 99 ? -14.512 14.958 26.575 1.00 58.75 99 ASN A N 1
ATOM 819 C CA . ASN A 1 99 ? -13.396 15.850 26.905 1.00 58.75 99 ASN A CA 1
ATOM 820 C C . ASN A 1 99 ? -13.986 17.097 27.565 1.00 58.75 99 ASN A C 1
ATOM 822 O O . ASN A 1 99 ? -14.592 17.922 26.880 1.00 58.75 99 ASN A O 1
ATOM 826 N N . ALA A 1 100 ? -13.873 17.147 28.894 1.00 46.88 100 ALA A N 1
ATOM 827 C CA . ALA A 1 100 ? -14.048 18.357 29.692 1.00 46.88 100 ALA A CA 1
ATOM 828 C C . ALA A 1 100 ? -12.842 19.288 29.514 1.00 46.88 100 ALA A C 1
ATOM 830 O O . ALA A 1 100 ? -11.720 18.757 29.335 1.00 46.88 100 ALA A O 1
#

Secondary structure (DSSP, 8-state):
----------------------EEETTTTEEESSHHHHHHHHTSHHHHHHHHHHHTTPPPPPHHHHHHHHHHHHHHHHHHHHHT-EEETTTTEEES----

InterPro domains:
  IPR036236 Zinc finger C2H2 superfamily [SSF57667] (6-53)
  IPR040025 Zinc finger protein 622/Rei1/Reh1 [PTHR13182] (19-100)

Radius of gyration: 30.48 Å; chains: 1; bounding box: 70×34×97 Å

pLDDT: mean 83.66, std 17.55, range [39.31, 98.62]

Organism: NCBI:txid1265417

Foldseek 3Di:
DDDDDPDDPPPPDPPPPCPPPFQADPLAGDTDPDPVVSVVVCVDVLVVVSVVCVVVVHHRDHPVVVVVVVVVVVVVVVVVQVVQWDADPVVRDTDRHPDD

Sequence (100 aa):
MENTHYGAPVYKMATVNTMKDCFTCITCRVLFKDAEFQRLHYKTDWHRYNLKRKVAELPPVTSEEFQRRVQNQRKVDEDLKQDKSVHCSACRKTFGNQNA